Protein AF-A0A699YDS2-F1 (afdb_monomer_lite)

Organism: Haematococcus lacustris (NCBI:txid44745)

pLDDT: mean 85.81, std 14.5, range [48.12, 98.5]

Structure (mmCIF, N/CA/C/O backbone):
data_AF-A0A699YDS2-F1
#
_entry.id   AF-A0A699YDS2-F1
#
loop_
_atom_site.group_PDB
_atom_site.id
_atom_site.type_symbol
_atom_site.label_atom_id
_atom_site.label_alt_id
_atom_site.label_comp_id
_atom_site.label_asym_id
_atom_site.label_entity_id
_atom_site.label_seq_id
_atom_site.pdbx_PDB_ins_code
_atom_site.Cartn_x
_atom_site.Cartn_y
_atom_site.Cartn_z
_atom_site.occupancy
_atom_site.B_iso_or_equiv
_atom_site.auth_seq_id
_atom_site.auth_comp_id
_atom_site.auth_asym_id
_atom_site.auth_atom_id
_atom_site.pdbx_PDB_model_num
ATOM 1 N N . MET A 1 1 ? 6.156 -37.153 -14.104 1.00 74.69 1 MET A N 1
ATOM 2 C CA . MET A 1 1 ? 6.204 -35.762 -13.596 1.00 74.69 1 MET A CA 1
ATOM 3 C C . MET A 1 1 ? 4.808 -35.166 -13.683 1.00 74.69 1 MET A C 1
ATOM 5 O O . MET A 1 1 ? 4.243 -35.202 -14.767 1.00 74.69 1 MET A O 1
ATOM 9 N N . ARG A 1 2 ? 4.240 -34.656 -12.582 1.00 85.69 2 ARG A N 1
ATOM 10 C CA . ARG A 1 2 ? 3.029 -33.818 -12.631 1.00 85.69 2 ARG A CA 1
ATOM 11 C C . ARG A 1 2 ? 3.475 -32.358 -12.669 1.00 85.69 2 ARG A C 1
ATOM 13 O O . ARG A 1 2 ? 4.256 -31.955 -11.815 1.00 85.69 2 ARG A O 1
ATOM 20 N N . ARG A 1 3 ? 3.035 -31.612 -13.680 1.00 93.94 3 ARG A N 1
ATOM 21 C CA . ARG A 1 3 ? 3.256 -30.165 -13.814 1.00 93.94 3 ARG A CA 1
ATOM 22 C C . ARG A 1 3 ? 1.906 -29.473 -13.639 1.00 93.94 3 ARG A C 1
ATOM 24 O O . ARG A 1 3 ? 0.909 -29.993 -14.133 1.00 93.94 3 ARG A O 1
ATOM 31 N N . GLY A 1 4 ? 1.894 -28.348 -12.935 1.00 94.81 4 GLY A N 1
ATOM 32 C CA . GLY A 1 4 ? 0.736 -27.466 -12.792 1.00 94.81 4 GLY A CA 1
ATOM 33 C C . GLY A 1 4 ? 1.096 -26.059 -13.261 1.00 94.81 4 GLY A C 1
ATOM 34 O O . GLY A 1 4 ? 2.268 -25.689 -13.225 1.00 94.81 4 GLY A O 1
ATOM 35 N N . LEU A 1 5 ? 0.092 -25.313 -13.720 1.00 95.62 5 LEU A N 1
ATOM 36 C CA . LEU A 1 5 ? 0.193 -23.904 -14.091 1.00 95.62 5 LEU A CA 1
ATOM 37 C C . LEU A 1 5 ? -0.881 -23.141 -13.311 1.00 95.62 5 LEU A C 1
ATOM 39 O O . LEU A 1 5 ? -2.034 -23.571 -13.300 1.00 95.62 5 LEU A O 1
ATOM 43 N N . LEU A 1 6 ? -0.496 -22.036 -12.679 1.00 96.50 6 LEU A N 1
ATOM 44 C CA . LEU A 1 6 ? -1.396 -21.086 -12.032 1.00 96.50 6 LEU A CA 1
ATOM 45 C C . LEU A 1 6 ? -1.250 -19.744 -12.750 1.00 96.50 6 LEU A C 1
ATOM 47 O O . LEU A 1 6 ? -0.134 -19.322 -13.044 1.00 96.50 6 LEU A O 1
ATOM 51 N N . LEU A 1 7 ? -2.380 -19.124 -13.068 1.00 97.38 7 LEU A N 1
ATOM 52 C CA . LEU A 1 7 ? -2.451 -17.789 -13.653 1.00 97.38 7 LEU A CA 1
ATOM 53 C C . LEU A 1 7 ? -2.763 -16.800 -12.531 1.00 97.38 7 LEU A C 1
ATOM 55 O O . LEU A 1 7 ? -3.598 -17.109 -11.681 1.00 97.38 7 LEU A O 1
ATOM 59 N N . VAL A 1 8 ? -2.117 -15.639 -12.562 1.00 96.81 8 VAL A N 1
ATOM 60 C CA . VAL A 1 8 ? -2.284 -14.553 -11.587 1.00 96.81 8 VAL A CA 1
ATOM 61 C C . VAL A 1 8 ? -2.447 -13.225 -12.323 1.00 96.81 8 VAL A C 1
ATOM 63 O O . VAL A 1 8 ? -2.018 -13.099 -13.476 1.00 96.81 8 VAL A O 1
ATOM 66 N N . SER A 1 9 ? -3.095 -12.261 -11.678 1.00 95.44 9 SER A N 1
ATOM 67 C CA . SER A 1 9 ? -3.161 -10.866 -12.119 1.00 95.44 9 SER A CA 1
ATOM 68 C C . SER A 1 9 ? -1.775 -10.235 -12.027 1.00 95.44 9 SER A C 1
ATOM 70 O O . SER A 1 9 ? -1.038 -10.441 -11.062 1.00 95.44 9 SER A O 1
ATOM 72 N N . ALA A 1 10 ? -1.399 -9.457 -13.041 1.00 93.19 10 ALA A N 1
ATOM 73 C CA . ALA A 1 10 ? -0.101 -8.790 -13.031 1.00 93.19 10 ALA A CA 1
ATOM 74 C C . ALA A 1 10 ? -0.095 -7.623 -12.034 1.00 93.19 10 ALA A C 1
ATOM 76 O O . ALA A 1 10 ? 0.895 -7.395 -11.351 1.00 93.19 10 ALA A O 1
ATOM 77 N N . GLU A 1 11 ? -1.225 -6.930 -11.926 1.00 94.44 11 GLU A N 1
ATOM 78 C CA . GLU A 1 11 ? -1.465 -5.811 -11.021 1.00 94.44 11 GLU A CA 1
ATOM 79 C C . GLU A 1 11 ? -1.332 -6.174 -9.534 1.00 94.44 11 GLU A C 1
ATOM 81 O O . GLU A 1 11 ? -0.953 -5.311 -8.746 1.00 94.44 11 GLU A O 1
ATOM 86 N N . ASP A 1 12 ? -1.573 -7.438 -9.171 1.00 95.94 12 ASP A N 1
ATOM 87 C CA . ASP A 1 12 ? -1.498 -7.907 -7.784 1.00 95.94 12 ASP A CA 1
ATOM 88 C C . ASP A 1 12 ? -0.155 -8.583 -7.462 1.00 95.94 12 ASP A C 1
ATOM 90 O O . ASP A 1 12 ? 0.328 -8.492 -6.335 1.00 95.94 12 ASP A O 1
ATOM 94 N N . GLU A 1 13 ? 0.465 -9.269 -8.434 1.00 96.75 13 GLU A N 1
ATOM 95 C CA . GLU A 1 13 ? 1.599 -10.169 -8.163 1.00 96.75 13 GLU A CA 1
ATOM 96 C C . GLU A 1 13 ? 2.865 -9.909 -8.999 1.00 96.75 13 GLU A C 1
ATOM 98 O O . GLU A 1 13 ? 3.889 -10.564 -8.776 1.00 96.75 13 GLU A O 1
ATOM 103 N N . PHE A 1 14 ? 2.853 -8.982 -9.968 1.00 95.94 14 PHE A N 1
ATOM 104 C CA . PHE A 1 14 ? 3.963 -8.847 -10.917 1.00 95.94 14 PHE A CA 1
ATOM 105 C C . PHE A 1 14 ? 4.349 -7.401 -11.271 1.00 95.94 14 PHE A C 1
ATOM 107 O O . PHE A 1 14 ? 3.780 -6.774 -12.162 1.00 95.94 14 PHE A O 1
ATOM 114 N N . ALA A 1 15 ? 5.435 -6.924 -10.655 1.00 95.38 15 ALA A N 1
ATOM 115 C CA . ALA A 1 15 ? 6.077 -5.642 -10.954 1.00 95.38 15 ALA A CA 1
ATOM 116 C C . ALA A 1 15 ? 7.609 -5.816 -11.082 1.00 95.38 15 ALA A C 1
ATOM 118 O O . ALA A 1 15 ? 8.345 -5.659 -10.104 1.00 95.38 15 ALA A O 1
ATOM 119 N N . PRO A 1 16 ? 8.120 -6.223 -12.258 1.00 95.62 16 PRO A N 1
ATOM 120 C CA . PRO A 1 16 ? 9.529 -6.559 -12.429 1.00 95.62 16 PRO A CA 1
ATOM 121 C C . PRO A 1 16 ? 10.432 -5.316 -12.409 1.00 95.62 16 PRO A C 1
ATOM 123 O O . PRO A 1 16 ? 10.067 -4.248 -12.894 1.00 95.62 16 PRO A O 1
ATOM 126 N N . VAL A 1 17 ? 11.661 -5.480 -11.907 1.00 95.25 17 VAL A N 1
ATOM 127 C CA . VAL A 1 17 ? 12.704 -4.444 -11.950 1.00 95.25 17 VAL A CA 1
ATOM 128 C C . VAL A 1 17 ? 13.969 -5.031 -12.545 1.00 95.25 17 VAL A C 1
ATOM 130 O O . VAL A 1 17 ? 14.637 -5.860 -11.928 1.00 95.25 17 VAL A O 1
ATOM 133 N N . TRP A 1 18 ? 14.309 -4.592 -13.751 1.00 88.00 18 TRP A N 1
ATOM 134 C CA . TRP A 1 18 ? 15.533 -5.041 -14.422 1.00 88.00 18 TRP A CA 1
ATOM 135 C C . TRP A 1 18 ? 16.167 -3.990 -15.336 1.00 88.00 18 TRP A C 1
ATOM 137 O O . TRP A 1 18 ? 17.280 -4.202 -15.819 1.00 88.00 18 TRP A O 1
ATOM 147 N N . GLY A 1 19 ? 15.513 -2.844 -15.542 1.00 83.62 19 GLY A N 1
ATOM 148 C CA . GLY A 1 19 ? 16.040 -1.744 -16.341 1.00 83.62 19 GLY A CA 1
ATOM 149 C C . GLY A 1 19 ? 15.929 -0.392 -15.643 1.00 83.62 19 GLY A C 1
ATOM 150 O O . GLY A 1 19 ? 15.413 -0.270 -14.536 1.00 83.62 19 GLY A O 1
ATOM 151 N N . ALA A 1 20 ? 16.439 0.651 -16.294 1.00 80.25 20 ALA A N 1
ATOM 152 C CA . ALA A 1 20 ? 16.355 2.021 -15.802 1.00 80.25 20 ALA A CA 1
ATOM 153 C C . ALA A 1 20 ? 16.061 2.990 -16.949 1.00 80.25 20 ALA A C 1
ATOM 155 O O . ALA A 1 20 ? 16.548 2.806 -18.067 1.00 80.25 20 ALA A O 1
ATOM 156 N N . LYS A 1 21 ? 15.306 4.052 -16.632 1.00 81.19 21 LYS A N 1
ATOM 157 C CA . LYS A 1 21 ? 14.915 5.114 -17.572 1.00 81.19 21 LYS A CA 1
ATOM 158 C C . LYS A 1 21 ? 16.138 5.703 -18.308 1.00 81.19 21 LYS A C 1
ATOM 160 O O . LYS A 1 21 ? 17.205 5.820 -17.706 1.00 81.19 21 LYS A O 1
ATOM 165 N N . PRO A 1 22 ? 15.989 6.131 -19.581 1.00 83.62 22 PRO A N 1
ATOM 166 C CA . PRO A 1 22 ? 14.734 6.240 -20.342 1.00 83.62 22 PRO A CA 1
ATOM 167 C C . PRO A 1 22 ? 14.291 4.939 -21.027 1.00 83.62 22 PRO A C 1
ATOM 169 O O . PRO A 1 22 ? 13.164 4.854 -21.505 1.00 83.62 22 PRO A O 1
ATOM 172 N N . PHE A 1 23 ? 15.157 3.931 -21.077 1.00 79.00 23 PHE A N 1
ATOM 173 C CA . PHE A 1 23 ? 14.817 2.610 -21.595 1.00 79.00 23 PHE A CA 1
ATOM 174 C C . PHE A 1 23 ? 14.079 1.818 -20.497 1.00 79.00 23 PHE A C 1
ATOM 176 O O . PHE A 1 23 ? 14.204 2.140 -19.320 1.00 79.00 23 PHE A O 1
ATOM 183 N N . PHE A 1 24 ? 13.267 0.816 -20.842 1.00 81.69 24 PHE A N 1
ATOM 184 C CA . PHE A 1 24 ? 12.615 -0.054 -19.841 1.00 81.69 24 PHE A CA 1
ATOM 185 C C . PHE A 1 24 ? 11.677 0.667 -18.853 1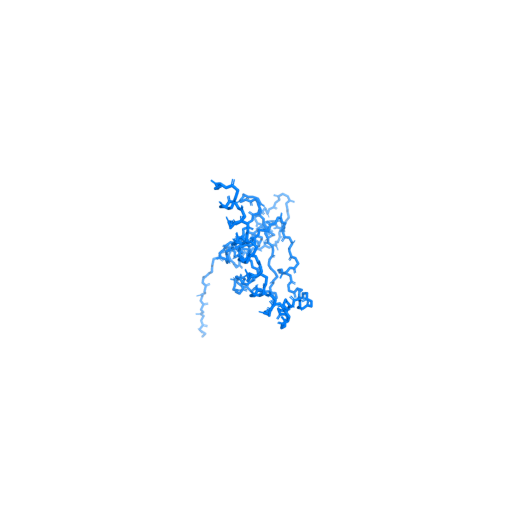.00 81.69 24 PHE A C 1
ATOM 187 O O . PHE A 1 24 ? 11.665 0.366 -17.665 1.00 81.69 24 PHE A O 1
ATOM 194 N N . VAL A 1 25 ? 10.884 1.635 -19.330 1.00 84.75 25 VAL A N 1
ATOM 195 C CA . VAL A 1 25 ? 9.916 2.367 -18.487 1.00 84.75 25 VAL A CA 1
ATOM 196 C C . VAL A 1 25 ? 8.990 1.439 -17.679 1.00 84.75 25 VAL A C 1
ATOM 198 O O . VAL A 1 25 ? 8.889 1.685 -16.477 1.00 84.75 25 VAL A O 1
ATOM 201 N N . PRO A 1 26 ? 8.380 0.378 -18.258 1.00 87.06 26 PRO A N 1
ATOM 202 C CA . PRO A 1 26 ? 7.493 -0.525 -17.515 1.00 87.06 26 PRO A CA 1
ATOM 203 C C . PRO A 1 26 ? 8.219 -1.347 -16.443 1.00 87.06 26 PRO A C 1
ATOM 205 O O . PRO A 1 26 ? 7.610 -1.733 -15.457 1.00 87.06 26 PRO A O 1
ATOM 208 N N . ASP A 1 27 ? 9.519 -1.579 -16.628 1.00 91.50 27 ASP A N 1
ATOM 209 C CA . ASP A 1 27 ? 10.349 -2.460 -15.800 1.00 91.50 27 ASP A CA 1
ATOM 210 C C . ASP A 1 27 ? 11.394 -1.685 -14.973 1.00 91.50 27 ASP A C 1
ATOM 212 O O . ASP A 1 27 ? 12.473 -2.191 -14.629 1.00 91.50 27 ASP A O 1
ATOM 216 N N . SER A 1 28 ? 11.110 -0.403 -14.737 1.00 94.81 28 SER A N 1
ATOM 217 C CA . SER A 1 28 ? 11.977 0.515 -14.004 1.00 94.81 28 SER A CA 1
ATOM 218 C C . SER A 1 28 ? 11.635 0.524 -12.510 1.00 94.81 28 SER A C 1
ATOM 220 O O . SER A 1 28 ? 10.480 0.294 -12.154 1.00 94.81 28 SER A O 1
ATOM 222 N N . PRO A 1 29 ? 12.583 0.886 -11.620 1.00 95.94 29 PRO A N 1
ATOM 223 C CA . PRO A 1 29 ? 12.298 1.026 -10.193 1.00 95.94 29 PRO A CA 1
ATOM 224 C C . PRO A 1 29 ? 11.099 1.934 -9.905 1.00 95.94 29 PRO A C 1
ATOM 226 O O . PRO A 1 29 ? 10.285 1.616 -9.050 1.00 95.94 29 PRO A O 1
ATOM 229 N N . THR A 1 30 ? 10.952 3.033 -10.660 1.00 94.19 30 THR A N 1
ATOM 230 C CA . THR A 1 30 ? 9.802 3.936 -10.515 1.00 94.19 30 THR A CA 1
ATOM 231 C C . THR A 1 30 ? 8.485 3.233 -10.832 1.00 94.19 30 THR A C 1
ATOM 233 O O . THR A 1 30 ? 7.560 3.335 -10.043 1.00 94.19 30 THR A O 1
ATOM 236 N N . ALA A 1 31 ? 8.407 2.487 -11.939 1.00 94.12 31 ALA A N 1
ATOM 237 C CA . ALA A 1 31 ? 7.175 1.793 -12.311 1.00 94.12 31 ALA A CA 1
ATOM 238 C C . ALA A 1 31 ? 6.793 0.704 -11.299 1.00 94.12 31 ALA A C 1
ATOM 240 O O . ALA A 1 31 ? 5.614 0.537 -11.002 1.00 94.12 31 ALA A O 1
ATOM 241 N N . ALA A 1 32 ? 7.779 0.008 -10.724 1.00 95.69 32 ALA A N 1
ATOM 242 C CA . ALA A 1 32 ? 7.519 -0.971 -9.674 1.00 95.69 32 ALA A CA 1
ATOM 243 C C . ALA A 1 32 ? 7.012 -0.325 -8.375 1.00 95.69 32 ALA A C 1
ATOM 245 O O . ALA A 1 32 ? 6.081 -0.841 -7.762 1.00 95.69 32 ALA A O 1
ATOM 246 N N . THR A 1 33 ? 7.577 0.821 -7.974 1.00 95.94 33 THR A N 1
ATOM 247 C CA . THR A 1 33 ? 7.059 1.601 -6.840 1.00 95.94 33 THR A CA 1
ATOM 248 C C . THR A 1 33 ? 5.639 2.098 -7.105 1.00 95.94 33 THR A C 1
ATOM 250 O O . THR A 1 33 ? 4.787 1.953 -6.232 1.00 95.94 33 THR A O 1
ATOM 253 N N . ASP A 1 34 ? 5.365 2.627 -8.299 1.00 95.81 34 ASP A N 1
ATOM 254 C CA . ASP A 1 34 ? 4.031 3.109 -8.672 1.00 95.81 34 ASP A CA 1
ATOM 255 C C . ASP A 1 34 ? 2.999 1.967 -8.619 1.00 95.81 34 ASP A C 1
ATOM 257 O O . ASP A 1 34 ? 1.935 2.130 -8.025 1.00 95.81 34 ASP A O 1
ATOM 261 N N . ALA A 1 35 ? 3.324 0.790 -9.167 1.00 96.69 35 ALA A N 1
ATOM 262 C CA . ALA A 1 35 ? 2.447 -0.383 -9.135 1.00 96.69 35 ALA A CA 1
ATOM 263 C C . ALA A 1 35 ? 2.135 -0.840 -7.698 1.00 96.69 35 ALA A C 1
ATOM 265 O O . ALA A 1 35 ? 0.971 -1.044 -7.356 1.00 96.69 35 ALA A O 1
ATOM 266 N N . LEU A 1 36 ? 3.159 -0.930 -6.843 1.00 97.56 36 LEU A N 1
ATOM 267 C CA . LEU A 1 36 ? 3.006 -1.314 -5.437 1.00 97.56 36 LEU A CA 1
ATOM 268 C C . LEU A 1 36 ? 2.134 -0.315 -4.667 1.00 97.56 36 LEU A C 1
ATOM 270 O O . LEU A 1 36 ? 1.226 -0.710 -3.938 1.00 97.56 36 LEU A O 1
ATOM 274 N N . LEU A 1 37 ? 2.380 0.986 -4.839 1.00 97.75 37 LEU A N 1
ATOM 275 C CA . LEU A 1 37 ? 1.615 2.027 -4.155 1.00 97.75 37 LEU A CA 1
ATOM 276 C C . LEU A 1 37 ? 0.155 2.062 -4.614 1.00 97.75 37 LEU A C 1
ATOM 278 O O . LEU A 1 37 ? -0.734 2.259 -3.786 1.00 97.75 37 LEU A O 1
ATOM 282 N N . LEU A 1 38 ? -0.118 1.835 -5.900 1.00 96.94 38 LEU A N 1
ATOM 283 C CA . LEU A 1 38 ? -1.486 1.733 -6.412 1.00 96.94 38 LEU A CA 1
ATOM 284 C C . LEU A 1 38 ? -2.217 0.509 -5.842 1.00 96.94 38 LEU A C 1
ATOM 286 O O . LEU A 1 38 ? -3.366 0.640 -5.414 1.00 96.94 38 LEU A O 1
ATOM 290 N N . LEU A 1 39 ? -1.545 -0.644 -5.764 1.00 97.94 39 LEU A N 1
ATOM 291 C CA . LEU A 1 39 ? -2.092 -1.857 -5.154 1.00 97.94 39 LEU A CA 1
ATOM 292 C C . LEU A 1 39 ? -2.456 -1.622 -3.681 1.00 97.94 39 LEU A C 1
ATOM 294 O O . LEU A 1 39 ? -3.606 -1.818 -3.290 1.00 97.94 39 LEU A O 1
ATOM 298 N N . HIS A 1 40 ? -1.523 -1.109 -2.880 1.00 98.50 40 HIS A N 1
ATOM 299 C CA . HIS A 1 40 ? -1.753 -0.814 -1.461 1.00 98.50 40 HIS A CA 1
ATOM 300 C C . HIS A 1 40 ? -2.871 0.216 -1.249 1.00 98.50 40 HIS A C 1
ATOM 302 O O . HIS A 1 40 ? -3.720 0.065 -0.368 1.00 98.50 40 HIS A O 1
ATOM 308 N N . SER A 1 41 ? -2.925 1.236 -2.105 1.00 98.19 41 SER A N 1
ATOM 309 C CA . SER A 1 41 ? -3.985 2.244 -2.083 1.00 98.19 41 SER A CA 1
ATOM 310 C C . SER A 1 41 ? -5.360 1.635 -2.350 1.00 98.19 41 SER A C 1
ATOM 312 O O . SER A 1 41 ? -6.333 2.007 -1.690 1.00 98.19 41 SER A O 1
ATOM 314 N N . SER A 1 42 ? -5.443 0.656 -3.256 1.00 97.56 42 SER A N 1
ATOM 315 C CA . SER A 1 42 ? -6.683 -0.079 -3.514 1.00 97.56 42 SER A CA 1
ATOM 316 C C . SER A 1 42 ? -7.152 -0.866 -2.285 1.00 97.56 42 SER A C 1
ATOM 318 O O . SER A 1 42 ? -8.341 -0.838 -1.962 1.00 97.56 42 SER A O 1
ATOM 320 N N . TRP A 1 43 ? -6.229 -1.486 -1.539 1.00 98.38 43 TRP A N 1
ATOM 321 C CA . TRP A 1 43 ? -6.548 -2.219 -0.312 1.00 98.38 43 TRP A CA 1
ATOM 322 C C . TRP A 1 43 ? -7.094 -1.290 0.771 1.00 98.38 43 TRP A C 1
ATOM 324 O O . TRP A 1 43 ? -8.125 -1.576 1.379 1.00 98.38 43 TRP A O 1
ATOM 334 N N . VAL A 1 44 ? -6.447 -0.139 0.975 1.00 98.19 44 VAL A N 1
ATOM 335 C CA . VAL A 1 44 ? -6.890 0.860 1.957 1.00 98.19 44 VAL A CA 1
ATOM 336 C C . VAL A 1 44 ? -8.281 1.397 1.619 1.00 98.19 44 VAL A C 1
ATOM 338 O O . VAL A 1 44 ? -9.127 1.509 2.508 1.00 98.19 44 VAL A O 1
ATOM 341 N N . GLN A 1 45 ? -8.550 1.688 0.344 1.00 97.62 45 GLN A N 1
ATOM 342 C CA . GLN A 1 45 ? -9.873 2.129 -0.102 1.00 97.62 45 GLN A CA 1
ATOM 343 C C . GLN A 1 45 ? -10.937 1.037 0.078 1.00 97.62 45 GLN A C 1
ATOM 345 O O . GLN A 1 45 ? -12.026 1.322 0.581 1.00 97.62 45 GLN A O 1
ATOM 350 N N . ALA A 1 46 ? -10.621 -0.215 -0.272 1.00 98.00 46 ALA A N 1
ATOM 351 C CA . ALA A 1 46 ? -11.520 -1.356 -0.092 1.00 98.00 46 ALA A CA 1
ATOM 352 C C . ALA A 1 46 ? -11.871 -1.596 1.388 1.00 98.00 46 ALA A C 1
ATOM 354 O O . ALA A 1 46 ? -13.016 -1.915 1.707 1.00 98.00 46 ALA A O 1
ATOM 355 N N . ALA A 1 47 ? -10.921 -1.354 2.293 1.00 98.06 47 ALA A N 1
ATOM 356 C CA . ALA A 1 47 ? -11.100 -1.442 3.741 1.00 98.06 47 ALA A CA 1
ATOM 357 C C . ALA A 1 47 ? -11.765 -0.194 4.377 1.00 98.06 47 ALA A C 1
ATOM 359 O O . ALA A 1 47 ? -11.887 -0.096 5.601 1.00 98.06 47 ALA A O 1
ATOM 360 N N . GLY A 1 48 ? -12.229 0.767 3.566 1.00 97.88 48 GLY A N 1
ATOM 361 C CA . GLY A 1 48 ? -12.997 1.934 4.015 1.00 97.88 48 GLY A CA 1
ATOM 362 C C . GLY A 1 48 ? -12.163 3.158 4.410 1.00 97.88 48 GLY A C 1
ATOM 363 O O . GLY A 1 48 ? -12.704 4.091 5.016 1.00 97.88 48 GLY A O 1
ATOM 364 N N . GLY A 1 49 ? -10.868 3.164 4.092 1.00 97.62 49 GLY A N 1
ATOM 365 C CA . GLY A 1 49 ? -10.012 4.345 4.164 1.00 97.62 49 GLY A CA 1
ATOM 366 C C . GLY A 1 49 ? -10.209 5.276 2.966 1.00 97.62 49 GLY A C 1
ATOM 367 O O . GLY A 1 49 ? -10.781 4.905 1.941 1.00 97.62 49 GLY A O 1
ATOM 368 N N . LYS A 1 50 ? -9.744 6.519 3.096 1.00 97.75 50 LYS A N 1
ATOM 369 C CA . LYS A 1 50 ? -9.791 7.534 2.035 1.00 97.75 50 LYS A CA 1
ATOM 370 C C . LYS A 1 50 ? -8.407 8.102 1.779 1.00 97.75 50 LYS A C 1
ATOM 372 O O . LYS A 1 50 ? -7.627 8.257 2.710 1.00 97.75 50 LYS A O 1
ATOM 377 N N . LEU A 1 51 ? -8.125 8.452 0.533 1.00 97.50 51 LEU A N 1
ATOM 378 C CA . LEU A 1 51 ? -6.927 9.204 0.167 1.00 97.50 51 LEU A CA 1
ATOM 379 C C . LEU A 1 51 ? -7.317 10.676 0.040 1.00 97.50 51 LEU A C 1
ATOM 381 O O . LEU A 1 51 ? -8.380 10.976 -0.507 1.00 97.50 51 LEU A O 1
ATOM 385 N N . ALA A 1 52 ? -6.483 11.577 0.555 1.00 95.44 52 ALA A N 1
ATOM 386 C CA . ALA A 1 52 ? -6.770 13.011 0.559 1.00 95.44 52 ALA A CA 1
ATOM 387 C C . ALA A 1 52 ? -6.885 13.586 -0.863 1.00 95.44 52 ALA A C 1
ATOM 389 O O . ALA A 1 52 ? -7.740 14.429 -1.131 1.00 95.44 52 ALA A O 1
ATOM 390 N N . ASP A 1 53 ? -6.049 13.097 -1.783 1.00 94.56 53 ASP A N 1
ATOM 391 C CA . ASP A 1 53 ? -6.191 13.335 -3.216 1.00 94.56 53 ASP A CA 1
ATOM 392 C C . ASP A 1 53 ? -6.700 12.045 -3.891 1.00 94.56 53 ASP A C 1
ATOM 394 O O . ASP A 1 53 ? -6.004 11.030 -3.865 1.00 94.56 53 ASP A O 1
ATOM 398 N N . PRO A 1 54 ? -7.896 12.047 -4.506 1.00 87.75 54 PRO A N 1
ATOM 399 C CA . PRO A 1 54 ? -8.447 10.862 -5.162 1.00 87.75 54 PRO A CA 1
ATOM 400 C C . PRO A 1 54 ? -7.743 10.491 -6.478 1.00 87.75 54 PRO A C 1
ATOM 402 O O . PRO A 1 54 ? -7.985 9.406 -7.001 1.00 87.75 54 PRO A O 1
ATOM 405 N N . VAL A 1 55 ? -6.930 11.386 -7.045 1.00 89.06 55 VAL A N 1
ATOM 406 C CA . VAL A 1 55 ? -6.225 11.199 -8.320 1.00 89.06 55 VAL A CA 1
ATOM 407 C C . VAL A 1 55 ? -4.763 10.831 -8.095 1.00 89.06 55 VAL A C 1
ATOM 409 O O . VAL A 1 55 ? -4.255 9.940 -8.769 1.00 89.06 55 VAL A O 1
ATOM 412 N N . THR A 1 56 ? -4.080 11.534 -7.188 1.00 93.25 56 THR A N 1
ATOM 413 C CA . THR A 1 56 ? -2.630 11.364 -6.970 1.00 93.25 56 THR A CA 1
ATOM 414 C C . THR A 1 56 ? -2.265 10.808 -5.600 1.00 93.25 56 THR A C 1
ATOM 416 O O . THR A 1 56 ? -1.112 10.437 -5.380 1.00 93.25 56 THR A O 1
ATOM 419 N N . GLY A 1 57 ? -3.230 10.736 -4.681 1.00 95.44 57 GLY A N 1
ATOM 420 C CA . GLY A 1 57 ? -3.011 10.192 -3.353 1.00 95.44 57 GLY A CA 1
ATOM 421 C C . GLY A 1 57 ? -2.654 8.717 -3.439 1.00 95.44 57 GLY A C 1
ATOM 422 O O . GLY A 1 57 ? -3.273 7.955 -4.179 1.00 95.44 57 GLY A O 1
ATOM 423 N N . VAL A 1 58 ? -1.649 8.330 -2.665 1.00 97.75 58 VAL A N 1
ATOM 424 C CA . VAL A 1 58 ? -1.184 6.952 -2.538 1.00 97.75 58 VAL A CA 1
ATOM 425 C C . VAL A 1 58 ? -0.801 6.679 -1.095 1.00 97.75 58 VAL A C 1
ATOM 427 O O . VAL A 1 58 ? -0.517 7.613 -0.348 1.00 97.75 58 VAL A O 1
ATOM 430 N N . VAL A 1 59 ? -0.787 5.407 -0.711 1.00 98.00 59 VAL A N 1
ATOM 431 C CA . VAL A 1 59 ? -0.381 4.948 0.618 1.00 98.00 59 VAL A CA 1
ATOM 432 C C . VAL A 1 59 ? 0.316 3.596 0.521 1.00 98.00 59 VAL A C 1
ATOM 434 O O . VAL A 1 59 ? -0.017 2.773 -0.328 1.00 98.00 59 VAL A O 1
ATOM 437 N N . GLU A 1 60 ? 1.303 3.377 1.379 1.00 98.19 60 GLU A N 1
ATOM 438 C CA . GLU A 1 60 ? 2.037 2.128 1.512 1.00 98.19 60 GLU A CA 1
ATOM 439 C C . GLU A 1 60 ? 1.551 1.343 2.738 1.00 98.19 60 GLU A C 1
ATOM 441 O O . GLU A 1 60 ? 1.347 1.902 3.817 1.00 98.19 60 GLU A O 1
ATOM 446 N N . VAL A 1 61 ? 1.402 0.029 2.576 1.00 98.19 61 VAL A N 1
ATOM 447 C CA . VAL A 1 61 ? 1.082 -0.920 3.637 1.00 98.19 61 VAL A CA 1
ATOM 448 C C . VAL A 1 61 ? 2.255 -1.883 3.793 1.00 98.19 61 VAL A C 1
ATOM 450 O O . VAL A 1 61 ? 2.678 -2.522 2.832 1.00 98.19 61 VAL A O 1
ATOM 453 N N . SER A 1 62 ? 2.779 -2.013 5.009 1.00 97.56 62 SER A N 1
ATOM 454 C CA . SER A 1 62 ? 3.836 -2.976 5.300 1.00 97.56 62 SER A CA 1
ATOM 455 C C . SER A 1 62 ? 3.305 -4.416 5.249 1.00 97.56 62 SER A C 1
ATOM 457 O O . SER A 1 62 ? 2.249 -4.689 5.830 1.00 97.56 62 SER A O 1
ATOM 459 N N . PRO A 1 63 ? 4.078 -5.381 4.711 1.00 97.06 63 PRO A N 1
ATOM 460 C CA . PRO A 1 63 ? 3.739 -6.806 4.773 1.00 97.06 63 PRO A CA 1
ATOM 461 C C . PRO A 1 63 ? 3.573 -7.366 6.195 1.00 97.06 63 PRO A C 1
ATOM 463 O O . PRO A 1 63 ? 3.004 -8.439 6.374 1.00 97.06 63 PRO A O 1
ATOM 466 N N . LEU A 1 64 ? 4.087 -6.672 7.221 1.00 95.75 64 LEU A N 1
ATOM 467 C CA . LEU A 1 64 ? 3.869 -7.031 8.629 1.00 95.75 64 LEU A CA 1
ATOM 468 C C . LEU A 1 64 ? 2.461 -6.672 9.126 1.00 95.75 64 LEU A C 1
ATOM 470 O O . LEU A 1 64 ? 2.026 -7.207 10.145 1.00 95.75 64 LEU A O 1
ATOM 474 N N . VAL A 1 65 ? 1.785 -5.747 8.444 1.00 96.62 65 VAL A N 1
ATOM 475 C CA . VAL A 1 65 ? 0.416 -5.315 8.747 1.00 96.62 65 VAL A CA 1
ATOM 476 C C . VAL A 1 65 ? -0.588 -6.120 7.938 1.00 96.62 65 VAL A C 1
ATOM 478 O O . VAL A 1 65 ? -1.575 -6.588 8.497 1.00 96.62 65 VAL A O 1
ATOM 481 N N . SER A 1 66 ? -0.334 -6.282 6.640 1.00 97.12 66 SER A N 1
ATOM 482 C CA . SER A 1 66 ? -1.216 -6.995 5.721 1.00 97.12 66 SER A CA 1
ATOM 483 C C . SER A 1 66 ? -0.412 -7.562 4.558 1.00 97.12 66 SER A C 1
ATOM 485 O O . SER A 1 66 ? 0.403 -6.850 3.972 1.00 97.12 66 SER A O 1
ATOM 487 N N . TYR A 1 67 ? -0.619 -8.837 4.231 1.00 97.00 67 TYR A N 1
ATOM 488 C CA . TYR A 1 67 ? 0.097 -9.503 3.144 1.00 97.00 67 TYR A CA 1
ATOM 489 C C . TYR A 1 67 ? -0.563 -9.274 1.778 1.00 97.00 67 TYR A C 1
ATOM 491 O O . TYR A 1 67 ? 0.137 -9.096 0.785 1.00 97.00 67 TYR A O 1
ATOM 499 N N . GLY A 1 68 ? -1.895 -9.283 1.729 1.00 97.12 68 GLY A N 1
ATOM 500 C CA . GLY A 1 68 ? -2.702 -9.180 0.511 1.00 97.12 68 GLY A CA 1
ATOM 501 C C . GLY A 1 68 ? -3.937 -8.291 0.679 1.00 97.12 68 GLY A C 1
ATOM 502 O O . GLY A 1 68 ? -4.954 -8.523 0.027 1.00 97.12 68 GLY A O 1
ATOM 503 N N . GLY A 1 69 ? -3.880 -7.314 1.586 1.00 97.75 69 GLY A N 1
ATOM 504 C CA . GLY A 1 69 ? -4.971 -6.377 1.867 1.00 97.75 69 GLY A CA 1
ATOM 505 C C . GLY A 1 69 ? -5.940 -6.820 2.968 1.00 97.75 69 GLY A C 1
ATOM 506 O O . GLY A 1 69 ? -6.883 -6.094 3.279 1.00 97.75 69 GLY A O 1
ATOM 507 N N . GLU A 1 70 ? -5.728 -7.980 3.596 1.00 98.06 70 GLU A N 1
ATOM 508 C CA . GLU A 1 70 ? -6.525 -8.451 4.728 1.00 98.06 70 GLU A CA 1
ATOM 509 C C . GLU A 1 70 ? -6.275 -7.653 6.019 1.00 98.06 70 GLU A C 1
ATOM 511 O O . GLU A 1 70 ? -5.163 -7.196 6.281 1.00 98.06 70 GLU A O 1
ATOM 516 N N . GLY A 1 71 ? -7.299 -7.535 6.873 1.00 96.06 71 GLY A N 1
ATOM 517 C CA . GLY A 1 71 ? -7.149 -7.049 8.251 1.00 96.06 71 GLY A CA 1
ATOM 518 C C . GLY A 1 71 ? -6.900 -5.546 8.397 1.00 96.06 71 GLY A C 1
AT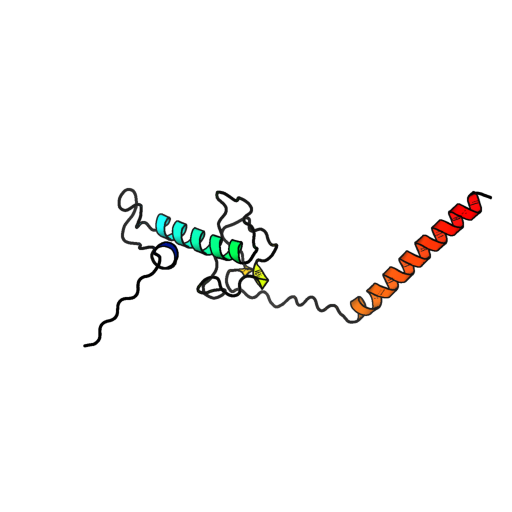OM 519 O O . GLY A 1 71 ? -6.528 -5.097 9.483 1.00 96.06 71 GLY A O 1
ATOM 520 N N . LEU A 1 72 ? -7.110 -4.766 7.335 1.00 97.44 72 LEU A N 1
ATOM 521 C CA . LEU A 1 72 ? -6.862 -3.325 7.321 1.00 97.44 72 LEU A CA 1
ATOM 522 C C . LEU A 1 72 ? -8.000 -2.502 7.926 1.00 97.44 72 LEU A C 1
ATOM 524 O O . LEU A 1 72 ? -7.751 -1.404 8.424 1.00 97.44 72 LEU A O 1
ATOM 528 N N . GLU A 1 73 ? -9.235 -3.005 7.934 1.00 97.00 73 GLU A N 1
ATOM 529 C CA . GLU A 1 73 ? -10.420 -2.254 8.365 1.00 97.00 73 GLU A CA 1
ATOM 530 C C . GLU A 1 73 ? -10.261 -1.603 9.753 1.00 97.00 73 GLU A C 1
ATOM 532 O O . GLU A 1 73 ? -10.576 -0.418 9.881 1.00 97.00 73 GLU A O 1
ATOM 537 N N . PRO A 1 74 ? -9.722 -2.282 10.791 1.00 95.06 74 PRO A N 1
ATOM 538 C CA . PRO A 1 74 ? -9.521 -1.669 12.106 1.00 95.06 74 PRO A CA 1
ATOM 539 C C . PRO A 1 74 ? -8.536 -0.495 12.107 1.00 95.06 74 PRO A C 1
ATOM 541 O O . PRO A 1 74 ? -8.582 0.335 13.015 1.00 95.06 74 PRO A O 1
ATOM 544 N N . LEU A 1 75 ? -7.627 -0.450 11.131 1.00 94.25 75 LEU A N 1
ATOM 545 C CA . LEU A 1 75 ? -6.578 0.558 11.035 1.00 94.25 75 LEU A CA 1
ATOM 546 C C . LEU A 1 75 ? -6.965 1.720 10.134 1.00 94.25 75 LEU A C 1
ATOM 548 O O . LEU A 1 75 ? -6.490 2.820 10.395 1.00 94.25 75 LEU A O 1
ATOM 552 N N . VAL A 1 76 ? -7.795 1.499 9.106 1.00 96.81 76 VAL A N 1
ATOM 553 C CA . VAL A 1 76 ? -8.028 2.484 8.035 1.00 96.81 76 VAL A CA 1
ATOM 554 C C . VAL A 1 76 ? -9.463 2.993 7.931 1.00 96.81 76 VAL A C 1
ATOM 556 O O . VAL A 1 76 ? -9.671 4.081 7.394 1.00 96.81 76 VAL A O 1
ATOM 559 N N . ALA A 1 77 ? -10.459 2.257 8.438 1.00 97.12 77 ALA A N 1
ATOM 560 C CA . ALA A 1 77 ? -11.863 2.598 8.221 1.00 97.12 77 ALA A CA 1
ATOM 561 C C . ALA A 1 77 ? -12.208 3.997 8.762 1.00 97.12 77 ALA A C 1
ATOM 563 O O . ALA A 1 77 ? -12.042 4.296 9.946 1.00 97.12 77 ALA A O 1
ATOM 564 N N . GLY A 1 78 ? -12.712 4.865 7.881 1.00 96.31 78 GLY A N 1
ATOM 565 C CA . GLY A 1 78 ? -13.093 6.236 8.224 1.00 96.31 78 GLY A CA 1
ATOM 566 C C . GLY A 1 78 ? -11.923 7.208 8.424 1.00 96.31 78 GLY A C 1
ATOM 567 O O . GLY A 1 78 ? -12.172 8.362 8.772 1.00 96.31 78 GLY A O 1
ATOM 568 N N . ARG A 1 79 ? -10.675 6.780 8.191 1.00 96.75 79 ARG A N 1
ATOM 569 C CA . ARG A 1 79 ? -9.500 7.661 8.160 1.00 96.75 79 ARG A CA 1
ATOM 570 C C . ARG A 1 79 ? -9.247 8.202 6.761 1.00 96.75 79 ARG A C 1
ATOM 572 O O . ARG A 1 79 ? -9.641 7.605 5.760 1.00 96.75 79 ARG A O 1
ATOM 579 N N . GLU A 1 80 ? -8.549 9.326 6.722 1.00 97.62 80 GLU A N 1
ATOM 580 C CA . GLU A 1 80 ? -8.027 9.938 5.508 1.00 97.62 80 GLU A CA 1
ATOM 581 C C . GLU A 1 80 ? -6.494 9.941 5.563 1.00 97.62 80 GLU A C 1
ATOM 583 O O . GLU A 1 80 ? -5.919 10.302 6.591 1.00 97.62 80 GLU A O 1
ATOM 588 N N . PHE A 1 81 ? -5.850 9.518 4.476 1.00 96.75 81 PHE A N 1
ATOM 589 C CA . PHE A 1 81 ? -4.399 9.434 4.325 1.00 96.75 81 PHE A CA 1
ATOM 590 C C . PHE A 1 81 ? -3.922 10.527 3.371 1.00 96.75 81 PHE A C 1
ATOM 592 O O . PHE A 1 81 ? -4.383 10.617 2.231 1.00 96.75 81 PHE A O 1
ATOM 599 N N . THR A 1 82 ? -3.012 11.373 3.847 1.00 96.12 82 THR A N 1
ATOM 600 C CA . THR A 1 82 ? -2.496 12.533 3.103 1.00 96.12 82 THR A CA 1
ATOM 601 C C . THR A 1 82 ? -1.147 12.278 2.442 1.00 96.12 82 THR A C 1
ATOM 603 O O . THR A 1 82 ? -0.757 13.027 1.552 1.00 96.12 82 THR A O 1
ATOM 606 N N . GLU A 1 83 ? -0.424 11.250 2.882 1.00 95.62 83 GLU A N 1
ATOM 607 C CA . GLU A 1 83 ? 0.936 10.938 2.449 1.00 95.62 83 GLU A CA 1
ATOM 608 C C . GLU A 1 83 ? 1.080 9.438 2.182 1.00 95.62 83 GLU A C 1
ATOM 610 O O . GLU A 1 83 ? 0.325 8.627 2.720 1.00 95.62 83 GLU A O 1
ATOM 615 N N . ALA A 1 84 ? 2.099 9.075 1.396 1.00 96.19 84 ALA A N 1
ATOM 616 C CA . ALA A 1 84 ? 2.411 7.680 1.099 1.00 96.19 84 ALA A CA 1
ATOM 617 C C . ALA A 1 84 ? 2.785 6.868 2.349 1.00 96.19 84 ALA A C 1
A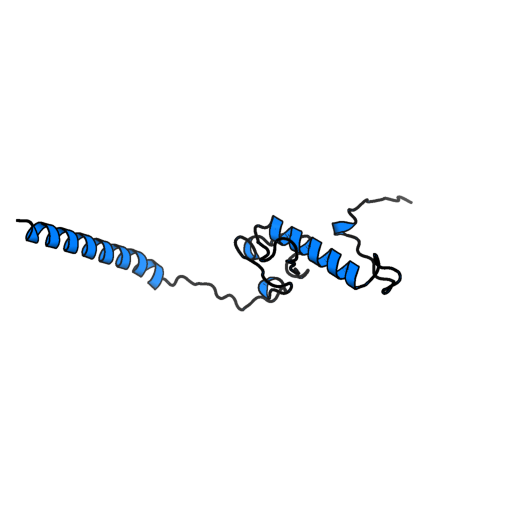TOM 619 O O . ALA A 1 84 ? 2.561 5.663 2.388 1.00 96.19 84 ALA A O 1
ATOM 620 N N . TYR A 1 85 ? 3.350 7.519 3.366 1.00 96.00 85 TYR A N 1
ATOM 621 C CA . TYR A 1 85 ? 3.854 6.871 4.569 1.00 96.00 85 TYR A CA 1
ATOM 622 C C . TYR A 1 85 ? 2.988 7.235 5.781 1.00 96.00 85 TYR A C 1
ATOM 624 O O . TYR A 1 85 ? 2.962 8.386 6.208 1.00 96.00 85 TYR A O 1
ATOM 632 N N . ASP A 1 86 ? 2.324 6.241 6.371 1.00 94.75 86 ASP A N 1
ATOM 633 C CA . ASP A 1 86 ? 1.598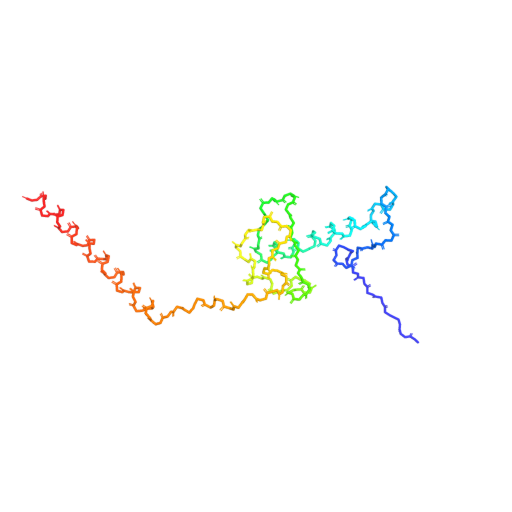 6.360 7.641 1.00 94.75 86 ASP A CA 1
ATOM 634 C C . ASP A 1 86 ? 2.177 5.366 8.649 1.00 94.75 86 ASP A C 1
ATOM 636 O O . ASP A 1 86 ? 2.314 4.185 8.347 1.00 94.75 86 ASP A O 1
ATOM 640 N N . LEU A 1 87 ? 2.514 5.832 9.853 1.00 92.44 87 LEU A N 1
ATOM 641 C CA . LEU A 1 87 ? 3.199 5.016 10.859 1.00 92.44 87 LEU A CA 1
ATOM 642 C C . LEU A 1 87 ? 2.396 3.776 11.295 1.00 92.44 87 LEU A C 1
ATOM 644 O O . LEU A 1 87 ? 2.999 2.736 11.566 1.00 92.44 87 LEU A O 1
ATOM 648 N N . ASP A 1 88 ? 1.065 3.862 11.351 1.00 91.50 88 ASP A N 1
ATOM 649 C CA . ASP A 1 88 ? 0.219 2.749 11.799 1.00 91.50 88 ASP A CA 1
ATOM 650 C C . ASP A 1 88 ? 0.186 1.608 10.771 1.00 91.50 88 ASP A C 1
ATOM 652 O O . ASP A 1 88 ? -0.080 0.459 11.123 1.00 91.50 88 ASP A O 1
ATOM 656 N N . LEU A 1 89 ? 0.493 1.907 9.505 1.00 95.62 89 LEU A N 1
ATOM 657 C CA . LEU A 1 89 ? 0.555 0.931 8.415 1.00 95.62 89 LEU A CA 1
ATOM 658 C C . LEU A 1 89 ? 1.934 0.284 8.254 1.00 95.62 89 LEU A C 1
ATOM 660 O O . LEU A 1 89 ? 2.122 -0.548 7.370 1.00 95.62 89 LEU A O 1
ATOM 664 N N . GLN A 1 90 ? 2.888 0.602 9.132 1.00 94.94 90 GLN A N 1
ATOM 665 C CA . GLN A 1 90 ? 4.281 0.149 9.023 1.00 94.94 90 GLN A CA 1
ATOM 666 C C . GLN A 1 90 ? 4.641 -0.967 10.009 1.00 94.94 90 GLN A C 1
ATOM 668 O O . GLN A 1 90 ? 5.809 -1.293 10.211 1.00 94.94 90 GLN A O 1
ATOM 673 N N . GLY A 1 91 ? 3.637 -1.554 10.666 1.00 84.00 91 GLY A N 1
ATOM 674 C CA . GLY A 1 91 ? 3.831 -2.626 11.647 1.00 84.00 91 GLY A CA 1
ATOM 675 C C . GLY A 1 91 ? 4.464 -2.138 12.950 1.00 84.00 91 GLY A C 1
ATOM 676 O O . GLY A 1 91 ? 4.752 -2.938 13.843 1.00 84.00 91 GLY A O 1
ATOM 677 N N . TYR A 1 92 ? 4.657 -0.824 13.091 1.00 78.12 92 TYR A N 1
ATOM 678 C CA . TYR A 1 92 ? 5.025 -0.230 14.357 1.00 78.12 92 TYR A CA 1
ATOM 679 C C . TYR A 1 92 ? 3.778 -0.191 15.233 1.00 78.12 92 TYR A C 1
ATOM 681 O O . TYR A 1 92 ? 2.909 0.652 15.052 1.00 78.12 92 TYR A O 1
ATOM 689 N N . ALA A 1 93 ? 3.674 -1.109 16.190 1.00 63.12 93 ALA A N 1
ATOM 690 C CA . ALA A 1 93 ? 2.681 -0.982 17.242 1.00 63.12 93 ALA A CA 1
ATOM 691 C C . ALA A 1 93 ? 3.106 0.178 18.163 1.00 63.12 93 ALA A C 1
ATOM 693 O O . ALA A 1 93 ? 4.067 0.006 18.925 1.00 63.12 93 ALA A O 1
ATOM 694 N N . PRO A 1 94 ? 2.433 1.350 18.168 1.00 54.53 94 PRO A N 1
ATOM 695 C CA . PRO A 1 94 ? 2.590 2.253 19.296 1.00 54.53 94 PRO A CA 1
ATOM 696 C C . PRO A 1 94 ? 2.194 1.481 20.568 1.00 54.53 94 PRO A C 1
ATOM 698 O O . PRO A 1 94 ? 1.271 0.657 20.514 1.00 54.53 94 PRO A O 1
ATOM 701 N N . PRO A 1 95 ? 2.861 1.700 21.720 1.00 50.16 95 PRO A N 1
ATOM 702 C CA . PRO A 1 95 ? 2.432 1.089 22.971 1.00 50.16 95 PRO A CA 1
ATOM 703 C C . PRO A 1 95 ? 0.958 1.423 23.142 1.00 50.16 95 PRO A C 1
ATOM 705 O O . PRO A 1 95 ? 0.591 2.596 23.136 1.00 50.16 95 PRO A O 1
ATOM 708 N N . SER A 1 96 ? 0.121 0.388 23.198 1.00 50.22 96 SER A N 1
ATOM 709 C CA . SER A 1 96 ? -1.330 0.501 23.157 1.00 50.22 96 SER A CA 1
ATOM 710 C C . SER A 1 96 ? -1.804 1.638 24.062 1.00 50.22 96 SER A C 1
ATOM 712 O O . SER A 1 96 ? -1.887 1.458 25.280 1.00 50.22 96 SER A O 1
ATOM 714 N N . VAL A 1 97 ? -2.166 2.794 23.495 1.00 54.09 97 VAL A N 1
ATOM 715 C CA . VAL A 1 97 ? -2.999 3.762 24.209 1.00 54.09 97 VAL A CA 1
ATOM 716 C C . VAL A 1 97 ? -4.398 3.183 24.149 1.00 54.09 97 VAL A C 1
ATOM 718 O O . VAL A 1 97 ? -5.278 3.615 23.409 1.00 54.09 97 VAL A O 1
ATOM 721 N N . ARG A 1 98 ? -4.598 2.125 24.934 1.00 48.12 98 ARG A N 1
ATOM 722 C CA . ARG A 1 98 ? -5.922 1.692 25.328 1.00 48.12 98 ARG A CA 1
ATOM 723 C C . ARG A 1 98 ? -6.527 2.947 25.948 1.00 48.12 98 ARG A C 1
ATOM 725 O O . ARG A 1 98 ? -6.090 3.368 27.019 1.00 48.12 98 ARG A O 1
ATOM 732 N N . LYS A 1 99 ? -7.511 3.569 25.292 1.00 53.91 99 LYS A N 1
ATOM 733 C CA . LYS A 1 99 ? -8.467 4.414 26.008 1.00 53.91 99 LYS A CA 1
ATOM 734 C C . LYS A 1 99 ? -9.182 3.471 26.968 1.00 53.91 99 LYS A C 1
ATOM 736 O O . LYS A 1 99 ? -10.234 2.924 26.661 1.00 53.91 99 LYS A O 1
ATOM 741 N N . VAL A 1 100 ? -8.550 3.207 28.109 1.00 50.94 100 VAL A N 1
ATOM 742 C CA . VAL A 1 100 ? -9.223 2.645 29.264 1.00 50.94 100 VAL A CA 1
ATOM 743 C C . VAL A 1 100 ? -10.194 3.740 29.644 1.00 50.94 100 VAL A C 1
ATOM 745 O O . VAL A 1 100 ? -9.811 4.751 30.230 1.00 50.94 100 VAL A O 1
ATOM 748 N N . LEU A 1 101 ? -11.444 3.578 29.223 1.00 54.47 101 LEU A N 1
ATOM 749 C CA . LEU A 1 101 ? -12.551 4.296 29.818 1.00 54.47 101 LEU A CA 1
ATOM 750 C C . LEU A 1 101 ? -12.537 3.868 31.287 1.00 54.47 101 LEU A C 1
ATOM 752 O O . LEU A 1 101 ? -13.030 2.801 31.645 1.00 54.47 101 LEU A O 1
ATOM 756 N N . GLY A 1 102 ? -11.819 4.627 32.115 1.00 57.53 102 GLY A N 1
ATOM 757 C CA . GLY A 1 102 ? -11.669 4.318 33.524 1.00 57.53 102 GLY A CA 1
ATOM 758 C C . GLY A 1 102 ? -13.050 4.259 34.178 1.00 57.53 102 GLY A C 1
ATOM 759 O O . GLY A 1 102 ? -13.985 4.916 33.706 1.00 57.53 102 GLY A O 1
ATOM 760 N N . PRO A 1 103 ? -13.209 3.524 35.287 1.00 60.19 103 PRO A N 1
ATOM 761 C CA . PRO A 1 103 ? -14.493 3.429 35.983 1.00 60.19 103 PRO A CA 1
ATOM 762 C C . PRO A 1 103 ? -15.086 4.815 36.296 1.00 60.19 103 PRO A C 1
ATOM 764 O O . PRO A 1 103 ? -16.293 5.008 36.194 1.00 60.19 103 PRO A O 1
ATOM 767 N N . ALA A 1 104 ? -14.237 5.821 36.540 1.00 59.19 104 ALA A N 1
ATOM 768 C CA . ALA A 1 104 ? -14.654 7.209 36.715 1.00 59.19 104 ALA A CA 1
ATOM 769 C C . ALA A 1 104 ? -15.421 7.779 35.506 1.00 59.19 104 ALA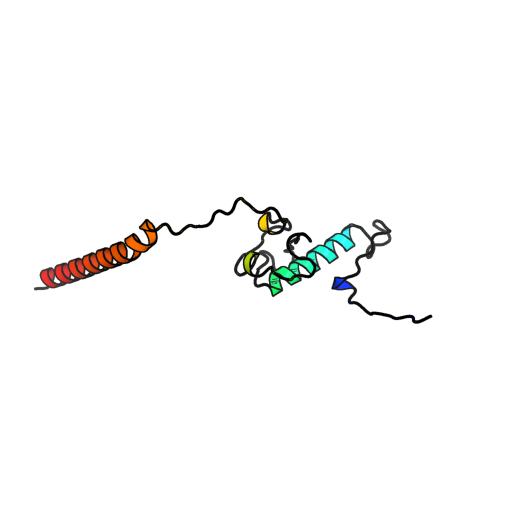 A C 1
ATOM 771 O O . ALA A 1 104 ? -16.435 8.439 35.688 1.00 59.19 104 ALA A O 1
ATOM 772 N N . THR A 1 105 ? -15.003 7.505 34.268 1.00 62.78 105 THR A N 1
ATOM 773 C CA . THR A 1 105 ? -15.692 8.018 33.069 1.00 62.78 105 THR A CA 1
ATOM 774 C C . THR A 1 105 ? -17.057 7.366 32.828 1.00 62.78 105 THR A C 1
ATOM 776 O O . THR A 1 105 ? -17.993 8.062 32.439 1.00 62.78 105 THR A O 1
ATOM 779 N N . ALA A 1 106 ? -17.215 6.074 33.140 1.00 63.06 106 ALA A N 1
ATOM 780 C CA . ALA A 1 106 ? -18.509 5.388 33.066 1.00 63.06 106 ALA A CA 1
ATOM 781 C C . ALA A 1 106 ? -19.499 5.874 34.145 1.00 63.06 106 ALA A C 1
ATOM 783 O O . ALA A 1 106 ? -20.704 5.904 33.908 1.00 63.06 106 ALA A O 1
ATOM 784 N N . VAL A 1 107 ? -18.992 6.300 35.307 1.00 67.56 107 VAL A N 1
ATOM 785 C CA . VAL A 1 107 ? -19.801 6.858 36.406 1.00 67.56 107 VAL A CA 1
ATOM 786 C C . VAL A 1 107 ? -20.135 8.338 36.180 1.00 67.56 107 VAL A C 1
ATOM 788 O O . VAL A 1 107 ? -21.250 8.771 36.462 1.00 67.56 107 VAL A O 1
ATOM 791 N N . MET A 1 108 ? -19.206 9.124 35.631 1.00 66.44 108 MET A N 1
ATOM 792 C CA . MET A 1 108 ? -19.393 10.568 35.441 1.00 66.44 108 MET A CA 1
ATOM 793 C C . MET A 1 108 ? -20.309 10.908 34.260 1.00 66.44 108 MET A C 1
ATOM 795 O O . MET A 1 108 ? -21.032 11.900 34.329 1.00 66.44 108 MET A O 1
ATOM 799 N N . ALA A 1 109 ? -20.332 10.097 33.197 1.00 70.75 109 ALA A N 1
ATOM 800 C CA . ALA A 1 109 ? -21.185 10.335 32.029 1.00 70.75 109 ALA A CA 1
ATOM 801 C C . ALA A 1 109 ? -22.691 10.483 32.365 1.00 70.75 109 ALA A C 1
ATOM 803 O O . ALA A 1 109 ? -23.282 11.495 31.974 1.00 70.75 109 ALA A O 1
ATOM 804 N N . PRO A 1 110 ? -23.330 9.571 33.130 1.00 71.81 110 PRO A N 1
ATOM 805 C CA . PRO A 1 110 ? -24.728 9.746 33.529 1.00 71.81 110 PRO A CA 1
ATOM 806 C C . PRO A 1 110 ? -24.931 10.911 34.512 1.00 71.81 110 PRO A C 1
ATOM 808 O O . PRO A 1 110 ? -25.961 11.580 34.452 1.00 71.81 110 PRO A O 1
ATOM 811 N N . MET A 1 111 ? -23.953 11.214 35.377 1.00 75.94 111 MET A N 1
ATOM 812 C CA . MET A 1 111 ? -24.038 12.356 36.300 1.00 75.94 111 MET A CA 1
ATOM 813 C C . MET A 1 111 ? -24.027 13.702 35.567 1.00 75.94 111 MET A C 1
ATOM 815 O O . MET A 1 111 ? -24.821 14.585 35.890 1.00 75.94 111 MET A O 1
ATOM 819 N N . VAL A 1 112 ? -23.163 13.857 34.560 1.00 76.31 112 VAL A N 1
ATOM 820 C CA . VAL A 1 112 ? -23.086 15.076 33.741 1.00 76.31 112 VAL A CA 1
ATOM 821 C C . VAL A 1 112 ? -24.374 15.267 32.935 1.00 76.31 112 VAL A C 1
ATOM 823 O O . VAL A 1 112 ? -24.914 16.374 32.905 1.00 76.31 112 VAL A O 1
ATOM 826 N N . ALA A 1 113 ? -24.921 14.194 32.356 1.00 78.31 113 ALA A N 1
ATOM 827 C CA . ALA A 1 113 ? -26.200 14.237 31.646 1.00 78.31 113 ALA A CA 1
ATOM 828 C C . ALA A 1 113 ? -27.366 14.643 32.568 1.00 78.31 113 ALA A C 1
ATOM 830 O O . ALA A 1 113 ? -28.185 15.488 32.200 1.00 78.31 113 ALA A O 1
ATOM 831 N N . ALA A 1 114 ? -27.412 14.102 33.790 1.00 82.00 114 ALA A N 1
ATOM 832 C CA . ALA A 1 114 ? -28.422 14.463 34.781 1.00 82.00 114 ALA A CA 1
ATOM 833 C C . ALA A 1 114 ? -28.312 15.935 35.216 1.00 82.00 114 ALA A C 1
ATOM 835 O O . ALA A 1 114 ? -29.326 16.628 35.316 1.00 82.00 114 ALA A O 1
ATOM 836 N N . TRP A 1 115 ? -27.093 16.441 35.431 1.00 80.88 115 TRP A N 1
ATOM 837 C CA . TRP A 1 115 ? -26.869 17.829 35.843 1.00 80.88 115 TRP A CA 1
ATOM 838 C C . TRP A 1 115 ? -27.252 18.829 34.742 1.00 80.88 115 TRP A C 1
ATOM 840 O O . TRP A 1 115 ? -27.927 19.822 35.017 1.00 80.88 115 TRP A O 1
ATOM 850 N N . LEU A 1 116 ? -26.908 18.532 33.483 1.00 80.81 116 LEU A N 1
ATOM 851 C CA . LEU A 1 116 ? -27.346 19.308 32.316 1.00 80.81 116 LEU A CA 1
ATOM 852 C C . LEU A 1 116 ? -28.875 19.307 32.169 1.00 80.81 116 LEU A C 1
ATOM 854 O O . LEU A 1 116 ? -29.467 20.368 31.974 1.00 80.81 116 LEU A O 1
ATOM 858 N N . GLY A 1 117 ? -29.531 18.155 32.334 1.00 78.94 117 GLY A N 1
ATOM 859 C CA . GLY A 1 117 ? -30.996 18.067 32.317 1.00 78.94 117 GLY A CA 1
ATOM 860 C C . GLY A 1 117 ? -31.659 18.909 33.417 1.00 78.94 117 GLY A C 1
ATOM 861 O O . GLY A 1 117 ? -32.645 19.612 33.176 1.00 78.94 117 GLY A O 1
ATOM 862 N N . LEU A 1 118 ? -31.081 18.915 34.621 1.00 76.94 118 LEU A N 1
ATOM 863 C CA . LEU A 1 118 ? -31.568 19.732 35.734 1.00 76.94 118 LEU A CA 1
ATOM 864 C C . LEU A 1 118 ? -31.356 21.238 35.488 1.00 76.94 118 LEU A C 1
ATOM 866 O O . LEU A 1 118 ? -32.209 22.057 35.829 1.00 76.94 118 LEU A O 1
ATOM 870 N N . ALA A 1 119 ? -30.244 21.620 34.857 1.00 74.38 119 ALA A N 1
ATOM 871 C CA . ALA A 1 119 ? -29.978 23.008 34.488 1.00 74.38 119 ALA A CA 1
ATOM 872 C C . ALA A 1 119 ? -30.979 23.524 33.439 1.00 74.38 119 ALA A C 1
ATOM 874 O O . ALA A 1 119 ? -31.501 24.631 33.583 1.00 74.38 119 ALA A O 1
ATOM 875 N N . VAL A 1 120 ? -31.312 22.706 32.433 1.00 80.12 120 VAL A N 1
ATOM 876 C CA . VAL A 1 120 ? -32.301 23.050 31.396 1.00 80.12 120 VAL A CA 1
ATOM 877 C C . VAL A 1 120 ? -33.697 23.226 31.994 1.00 80.12 120 VAL A C 1
ATOM 879 O O . VAL A 1 120 ? -34.374 24.210 31.700 1.00 80.12 120 VAL A O 1
ATOM 882 N N . THR A 1 121 ? -34.124 22.326 32.882 1.00 76.44 121 THR A N 1
ATOM 883 C CA . THR A 1 121 ? -35.440 22.437 33.541 1.00 76.44 121 THR A CA 1
ATOM 884 C C . THR A 1 121 ? -35.524 23.650 34.468 1.00 76.44 121 THR A C 1
ATOM 886 O O . THR A 1 121 ? -36.537 24.352 34.474 1.00 76.44 121 THR A O 1
ATOM 889 N N . LYS A 1 122 ? -34.447 23.972 35.197 1.00 74.06 122 LYS A N 1
ATOM 890 C CA . LYS A 1 122 ? -34.375 25.179 36.032 1.00 74.06 122 LYS A CA 1
ATOM 891 C C . LYS A 1 122 ? -34.422 26.463 35.197 1.00 74.06 122 LYS A C 1
ATOM 893 O O . LYS A 1 122 ? -35.133 27.396 35.570 1.00 74.06 122 LYS A O 1
ATOM 898 N N . ALA A 1 123 ? -33.718 26.504 34.065 1.00 73.00 123 ALA A N 1
ATOM 899 C CA . ALA A 1 123 ? -33.768 27.631 33.135 1.00 73.00 123 ALA A CA 1
ATOM 900 C C . ALA A 1 123 ? -35.169 27.800 32.520 1.00 73.00 123 ALA A C 1
ATOM 902 O O . ALA A 1 123 ? -35.697 28.911 32.494 1.00 73.00 123 ALA A O 1
ATOM 903 N N . ALA A 1 124 ? -35.815 26.702 32.114 1.00 74.25 124 ALA A N 1
ATOM 904 C CA . ALA A 1 124 ? -37.181 26.721 31.594 1.00 74.25 124 ALA A CA 1
ATOM 905 C C . ALA A 1 124 ? -38.194 27.238 32.635 1.00 74.25 124 ALA A C 1
ATOM 907 O O . ALA A 1 124 ? -39.020 28.093 32.318 1.00 74.25 124 ALA A O 1
ATOM 908 N N . MET A 1 125 ? -38.094 26.798 33.897 1.00 70.38 125 MET A N 1
ATOM 909 C CA . MET A 1 125 ? -38.952 27.303 34.979 1.00 70.38 125 MET A CA 1
ATOM 910 C C . MET A 1 125 ? -38.722 28.788 35.287 1.00 70.38 125 MET A C 1
ATOM 912 O O . MET A 1 125 ? -39.681 29.510 35.561 1.00 70.38 125 MET A O 1
ATOM 916 N N . ALA A 1 126 ? -37.475 29.267 35.226 1.00 71.94 126 ALA A N 1
ATOM 917 C CA . ALA A 1 126 ? -37.166 30.683 35.428 1.00 71.94 126 ALA A CA 1
ATOM 918 C C . ALA A 1 126 ? -37.781 31.567 34.328 1.00 71.94 126 ALA A C 1
ATOM 920 O O . ALA A 1 126 ? -38.334 32.622 34.630 1.00 71.94 126 ALA A O 1
ATOM 921 N N . VAL A 1 127 ? -37.762 31.107 33.072 1.00 71.06 127 VAL A N 1
ATOM 922 C CA . VAL A 1 127 ? -38.403 31.802 31.942 1.00 71.06 127 VAL A CA 1
ATOM 923 C C . VAL A 1 127 ? -39.927 31.852 32.091 1.00 71.06 127 VAL A C 1
ATOM 925 O O . VAL A 1 127 ? -40.529 32.884 31.805 1.00 71.06 127 VAL A O 1
ATOM 928 N N . VAL A 1 128 ? -40.562 30.778 32.571 1.00 71.12 128 VAL A N 1
ATOM 929 C CA . VAL A 1 128 ? -42.016 30.758 32.829 1.00 71.12 128 VAL A CA 1
ATOM 930 C C . VAL A 1 128 ? -42.397 31.734 33.948 1.00 71.12 128 VAL A C 1
ATOM 932 O O . VAL A 1 128 ? -43.400 32.431 33.831 1.00 71.12 128 VAL A O 1
ATOM 935 N N . LYS A 1 129 ? -41.577 31.851 35.000 1.00 66.25 129 LYS A N 1
ATOM 936 C CA . LYS A 1 129 ? -41.828 32.767 36.127 1.00 66.25 129 LYS A CA 1
ATOM 937 C C . LYS A 1 129 ? -41.652 34.252 35.777 1.00 66.25 129 LYS A C 1
ATOM 939 O O . LYS A 1 129 ? -42.195 35.090 36.479 1.00 66.25 129 LYS A O 1
ATOM 944 N N . LEU A 1 130 ? -40.914 34.572 34.712 1.00 65.69 130 LEU A N 1
ATOM 945 C CA . LEU A 1 130 ? -40.750 35.937 34.186 1.00 65.69 130 LEU A CA 1
ATOM 946 C C . LEU A 1 130 ? -41.862 36.345 33.199 1.00 65.69 130 LEU A C 1
ATOM 948 O O . LEU A 1 130 ? -41.879 37.485 32.742 1.00 65.69 130 LEU A O 1
ATOM 952 N N . ARG A 1 131 ? -42.750 35.413 32.827 1.00 59.59 131 ARG A N 1
ATOM 953 C CA . ARG A 1 131 ? -43.848 35.618 31.867 1.00 59.59 131 ARG A CA 1
ATOM 954 C C . ARG A 1 131 ? -45.235 35.765 32.515 1.00 59.59 131 ARG A C 1
ATOM 956 O O . ARG A 1 131 ? -46.184 36.027 31.780 1.00 59.59 131 ARG A O 1
ATOM 963 N N . ASN A 1 132 ? -45.333 35.623 33.839 1.00 49.31 132 ASN A N 1
ATOM 964 C CA . ASN A 1 132 ? -46.518 35.911 34.661 1.00 49.31 132 ASN A CA 1
ATOM 965 C C . ASN A 1 132 ? -46.238 37.113 35.562 1.00 49.31 132 ASN A C 1
ATOM 967 O O . ASN A 1 132 ? -47.207 37.830 35.880 1.00 49.31 132 ASN A O 1
#

Radius of gyration: 26.58 Å; chains: 1; bounding box: 63×72×58 Å

Foldseek 3Di:
DDDDDDDDDCLQPNQAADDDPPPPPSRHPVNSVVSQQVQQQVLLVVLQAAEPDPPPGTAHAACLCPVRSPPCNVPGHPYYDDHHDDPSRHNDDDPDPPPPCDPVNVVVVVVVVVVVVVVVVVVVVVVVVVVD

InterPro domains:
  IPR029044 Nucleotide-diphospho-sugar transferases [G3DSA:3.90.550.10] (1-87)
  IPR029044 Nucleotide-diphospho-sugar transferases [SSF53448] (4-87)
  IPR039741 UDP-sugar pyrophosphorylase [PTHR11952] (7-90)

Secondary structure (DSSP, 8-state):
---------HHHH-------TTS-GGGSHHHHHHHHHHHHHHHHHHTT-EESSTTT------TTT-SSSTT-HHHHTT-E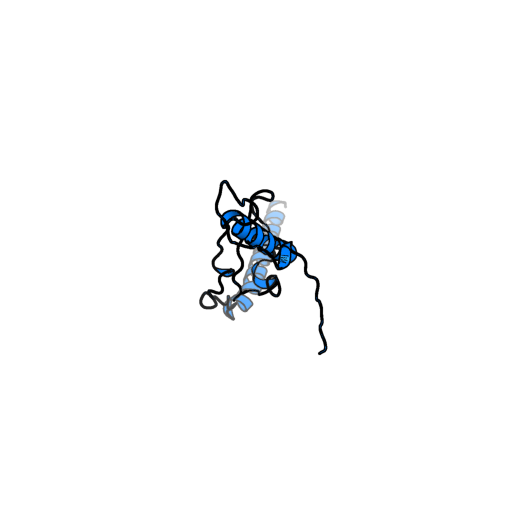E-SS--GGGTT-----------HHHHHHHHHHHHHHHHHHHHHHHHHHHT--

Sequence (132 aa):
MRRGLLLVSAEDEFAPVWGAKPFFVPDSPTAATDALLLLHSSWVQAAGGKLADPVTGVVEVSPLVSYGGEGLEPLVAGREFTEAYDLDLQGYAPPSVRKVLGPATAVMAPMVAAWLGLAVTKAAMAVVKLRN